Protein AF-A0A927BRJ5-F1 (afdb_monomer_lite)

Sequence (70 aa):
MREDKDLSQEQLCAHLNCKQRTYSDYERGKLDIPTALLIALADFHQTSVDYLLGRTDQKTPYPPRAKKRS

Radius of gyration: 13.86 Å; chains: 1; bounding box: 42×24×26 Å

pLDDT: mean 74.68, std 10.15, range [44.62, 87.62]

Structure (mmCIF, N/CA/C/O backbone):
data_AF-A0A927BRJ5-F1
#
_entry.id   AF-A0A927BRJ5-F1
#
loop_
_atom_site.group_PDB
_atom_site.id
_atom_site.type_symbol
_atom_site.label_atom_id
_atom_site.label_alt_id
_atom_site.label_comp_id
_atom_site.label_asym_id
_atom_site.label_entity_id
_atom_site.label_seq_id
_atom_site.pdbx_PDB_ins_code
_atom_site.Cartn_x
_atom_site.Cartn_y
_atom_site.Cartn_z
_atom_site.occupancy
_atom_site.B_iso_or_equiv
_atom_site.auth_seq_id
_atom_site.auth_comp_id
_atom_site.auth_asym_id
_atom_site.auth_atom_id
_atom_site.pdbx_PDB_model_num
ATOM 1 N N . MET A 1 1 ? 12.575 9.528 3.966 1.00 44.62 1 MET A N 1
ATOM 2 C CA . MET A 1 1 ? 11.380 8.665 4.094 1.00 44.62 1 MET A CA 1
ATOM 3 C C . MET A 1 1 ? 11.506 7.500 3.110 1.00 44.62 1 MET A C 1
ATOM 5 O O . MET A 1 1 ? 10.856 7.466 2.078 1.00 44.62 1 MET A O 1
ATOM 9 N N . ARG A 1 2 ? 12.480 6.622 3.372 1.00 51.66 2 ARG A N 1
ATOM 10 C CA . ARG A 1 2 ? 12.838 5.425 2.583 1.00 51.66 2 ARG A CA 1
ATOM 11 C C . ARG A 1 2 ? 13.092 4.225 3.509 1.00 51.66 2 ARG A C 1
ATOM 13 O O . ARG A 1 2 ? 13.741 3.268 3.116 1.00 51.66 2 ARG A O 1
ATOM 20 N N . GLU A 1 3 ? 12.665 4.336 4.762 1.00 44.66 3 GLU A N 1
ATOM 21 C CA . GLU A 1 3 ? 13.247 3.554 5.858 1.00 44.66 3 GLU A CA 1
ATOM 22 C C . GLU A 1 3 ? 12.244 2.646 6.557 1.00 44.66 3 GLU A C 1
ATOM 24 O O . GLU A 1 3 ? 12.612 1.960 7.497 1.00 44.66 3 GLU A O 1
ATOM 29 N N . ASP A 1 4 ? 11.012 2.549 6.062 1.00 53.06 4 ASP A N 1
ATOM 30 C CA . ASP A 1 4 ? 10.030 1.670 6.677 1.00 53.06 4 ASP A CA 1
ATOM 31 C C . ASP A 1 4 ? 9.218 0.922 5.620 1.00 53.06 4 ASP A C 1
ATOM 33 O O . ASP A 1 4 ? 8.436 1.526 4.884 1.00 53.06 4 ASP A O 1
ATOM 37 N N . LYS A 1 5 ? 9.380 -0.410 5.668 1.00 53.56 5 LYS A N 1
ATOM 38 C CA . LYS A 1 5 ? 8.441 -1.483 5.289 1.00 53.56 5 LYS A CA 1
ATOM 39 C C . LYS A 1 5 ? 8.790 -2.354 4.072 1.00 53.56 5 LYS A C 1
ATOM 41 O O . LYS A 1 5 ? 8.240 -2.228 2.986 1.00 53.56 5 LYS A O 1
ATOM 46 N N . ASP A 1 6 ? 9.649 -3.327 4.367 1.00 56.38 6 ASP A N 1
ATOM 47 C CA . ASP A 1 6 ? 9.406 -4.782 4.277 1.00 56.38 6 ASP A CA 1
ATOM 48 C C . ASP A 1 6 ? 9.119 -5.500 2.950 1.00 56.38 6 ASP A C 1
ATOM 50 O O . ASP A 1 6 ? 9.107 -6.727 2.940 1.00 56.38 6 ASP A O 1
ATOM 54 N N . LEU A 1 7 ? 8.992 -4.823 1.813 1.00 58.44 7 LEU A N 1
ATOM 55 C CA . LEU A 1 7 ? 9.116 -5.492 0.513 1.00 58.44 7 LEU A CA 1
ATOM 56 C C . LEU A 1 7 ? 9.946 -4.614 -0.408 1.00 58.44 7 LEU A C 1
ATOM 58 O O . LEU A 1 7 ? 9.633 -3.440 -0.620 1.00 58.44 7 LEU A O 1
ATOM 62 N N . SER A 1 8 ? 11.018 -5.173 -0.969 1.00 67.06 8 SER A N 1
ATOM 63 C CA . SER A 1 8 ? 11.752 -4.453 -2.000 1.00 67.06 8 SER A CA 1
ATOM 64 C C . SER A 1 8 ? 10.793 -4.158 -3.1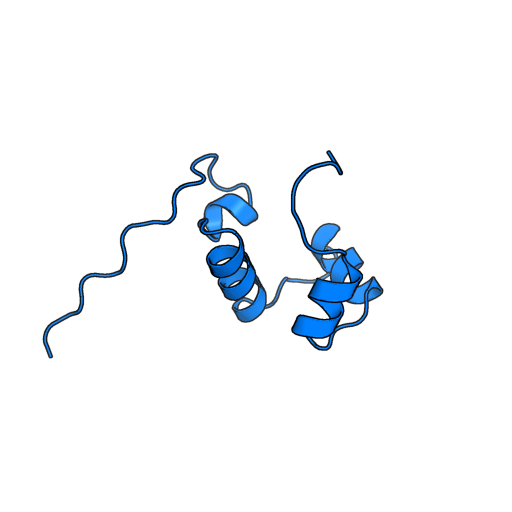54 1.00 67.06 8 SER A C 1
ATOM 66 O O . SER A 1 8 ? 9.895 -4.947 -3.464 1.00 67.06 8 SER A O 1
ATOM 68 N N . GLN A 1 9 ? 10.990 -3.017 -3.811 1.00 64.06 9 GLN A N 1
ATOM 69 C CA . GLN A 1 9 ? 10.240 -2.626 -5.010 1.00 64.06 9 GLN A CA 1
ATOM 70 C C . GLN A 1 9 ? 10.133 -3.793 -6.015 1.00 64.06 9 GLN A C 1
ATOM 72 O O . GLN A 1 9 ? 9.132 -3.949 -6.706 1.00 64.06 9 GLN A O 1
ATOM 77 N N . GLU A 1 10 ? 11.159 -4.643 -6.038 1.00 65.25 10 GLU A N 1
ATOM 78 C CA . GLU A 1 10 ? 11.283 -5.864 -6.824 1.00 65.25 10 GLU A CA 1
ATOM 79 C C . GLU A 1 10 ? 10.310 -6.978 -6.407 1.00 65.25 10 GLU A C 1
ATOM 81 O O . GLU A 1 10 ? 9.653 -7.563 -7.266 1.00 65.25 10 GLU A O 1
ATOM 86 N N . GLN A 1 11 ? 10.150 -7.243 -5.107 1.00 68.19 11 GLN A N 1
ATOM 87 C CA . GLN A 1 11 ? 9.202 -8.248 -4.612 1.00 68.19 11 GLN A CA 1
ATOM 88 C C . GLN A 1 11 ? 7.759 -7.840 -4.881 1.00 68.19 11 GLN A C 1
ATOM 90 O O . GLN A 1 11 ? 6.929 -8.669 -5.255 1.00 68.19 11 GLN A O 1
ATOM 95 N N . LEU A 1 12 ? 7.464 -6.551 -4.739 1.00 69.12 12 LEU A N 1
ATOM 96 C CA . LEU A 1 12 ? 6.142 -6.041 -5.043 1.00 69.12 12 LEU A CA 1
ATOM 97 C C . LEU A 1 12 ? 5.858 -6.117 -6.551 1.00 69.12 12 LEU A C 1
ATOM 99 O O . LEU A 1 12 ? 4.786 -6.547 -6.962 1.00 69.12 12 LEU A O 1
ATOM 103 N N . CYS A 1 13 ? 6.852 -5.818 -7.387 1.00 68.75 13 CYS A N 1
ATOM 104 C CA . CYS A 1 13 ? 6.764 -6.016 -8.833 1.00 68.75 13 CYS A CA 1
ATOM 105 C C . CYS A 1 13 ? 6.550 -7.479 -9.226 1.00 68.75 13 CYS A C 1
ATOM 107 O O . CYS A 1 13 ? 5.725 -7.761 -10.095 1.00 68.75 13 CYS A O 1
ATOM 109 N N . ALA A 1 14 ? 7.234 -8.407 -8.554 1.00 71.25 14 ALA A N 1
ATOM 110 C CA . ALA A 1 14 ? 7.044 -9.839 -8.749 1.00 71.25 14 ALA A CA 1
ATOM 111 C C . ALA A 1 14 ? 5.627 -10.284 -8.355 1.00 71.25 14 ALA A C 1
ATOM 113 O O . ALA A 1 14 ? 4.996 -11.036 -9.095 1.00 71.25 14 ALA A O 1
ATOM 114 N N . HIS A 1 15 ? 5.094 -9.774 -7.241 1.00 68.25 15 HIS A N 1
ATOM 115 C CA . HIS A 1 15 ? 3.729 -10.070 -6.800 1.00 68.25 15 HIS A CA 1
ATOM 116 C C . HIS A 1 15 ? 2.668 -9.532 -7.772 1.00 68.25 15 HIS A C 1
ATOM 118 O O . HIS A 1 15 ? 1.623 -10.144 -7.973 1.00 68.25 15 HIS A O 1
ATOM 124 N N . LEU A 1 16 ? 2.953 -8.398 -8.407 1.00 66.38 16 LEU A N 1
ATOM 125 C CA . LEU A 1 16 ? 2.031 -7.700 -9.302 1.00 66.38 16 LEU A CA 1
ATOM 126 C C . LEU A 1 16 ? 2.203 -8.046 -10.769 1.00 66.38 16 LEU A C 1
ATOM 128 O O . LEU A 1 16 ? 1.468 -7.522 -11.607 1.00 66.38 16 LEU A O 1
ATOM 132 N N . ASN A 1 17 ? 3.191 -8.883 -11.084 1.00 69.50 17 ASN A N 1
ATOM 133 C CA . ASN A 1 17 ? 3.594 -9.174 -12.451 1.00 69.50 17 ASN A CA 1
ATOM 134 C C . ASN A 1 17 ? 3.820 -7.879 -13.267 1.00 69.50 17 ASN A C 1
ATOM 136 O O . ASN A 1 17 ? 3.500 -7.791 -14.454 1.00 69.50 17 ASN A O 1
ATOM 140 N N . CYS A 1 18 ? 4.320 -6.833 -12.599 1.00 68.62 18 CYS A N 1
ATOM 141 C CA . CYS A 1 18 ? 4.546 -5.512 -13.171 1.00 68.62 18 CYS A CA 1
ATOM 142 C C . CYS A 1 18 ? 6.046 -5.200 -13.187 1.00 68.62 18 CYS A C 1
ATOM 144 O O . CYS A 1 18 ? 6.836 -5.796 -12.459 1.00 68.62 18 CYS A O 1
ATOM 146 N N . LYS A 1 19 ? 6.483 -4.285 -14.056 1.00 76.62 19 LYS A N 1
ATOM 147 C CA . LYS A 1 19 ? 7.899 -3.890 -14.102 1.00 76.62 19 LYS A CA 1
ATOM 148 C C . LYS A 1 19 ? 8.192 -2.898 -12.974 1.00 76.62 19 LYS A C 1
ATOM 150 O O . LYS A 1 19 ? 7.389 -2.005 -12.726 1.00 76.62 19 LYS A O 1
ATOM 155 N N . GLN A 1 20 ? 9.401 -2.948 -12.408 1.00 71.69 20 GLN A N 1
ATOM 156 C CA . GLN A 1 20 ? 9.896 -1.972 -11.416 1.00 71.69 20 GLN A CA 1
ATOM 157 C C . GLN A 1 20 ? 9.661 -0.517 -11.824 1.00 71.69 20 GLN A C 1
ATOM 159 O O . GLN A 1 20 ? 9.290 0.321 -11.006 1.00 71.69 20 GLN A O 1
ATOM 164 N N . ARG A 1 21 ? 9.812 -0.225 -13.119 1.00 76.69 21 ARG A N 1
ATOM 165 C CA . ARG A 1 21 ? 9.552 1.103 -13.674 1.00 76.69 21 ARG A CA 1
ATOM 166 C C . ARG A 1 21 ? 8.085 1.520 -13.530 1.00 76.69 21 ARG A C 1
ATOM 168 O O . ARG A 1 21 ? 7.834 2.636 -13.105 1.00 76.69 21 ARG A O 1
ATOM 175 N N . THR A 1 22 ? 7.155 0.604 -13.802 1.00 74.81 22 THR A N 1
ATOM 176 C CA . THR A 1 22 ? 5.709 0.801 -13.635 1.00 74.81 22 THR A CA 1
ATOM 177 C C . THR A 1 22 ? 5.371 1.113 -12.182 1.00 74.81 22 THR A C 1
ATOM 179 O O . THR A 1 22 ? 4.627 2.052 -11.919 1.00 74.81 22 THR A O 1
ATOM 182 N N . TYR A 1 23 ? 5.985 0.403 -11.232 1.00 73.06 23 TYR A N 1
ATOM 183 C CA . TYR A 1 23 ? 5.812 0.716 -9.816 1.00 73.06 23 TYR A CA 1
ATOM 184 C C . TYR A 1 23 ? 6.384 2.090 -9.439 1.00 73.06 23 TYR A C 1
ATOM 186 O O . TYR A 1 23 ? 5.745 2.877 -8.750 1.00 73.06 23 TYR A O 1
ATOM 194 N N . SER A 1 24 ? 7.548 2.442 -9.982 1.00 73.31 24 SER A N 1
ATOM 195 C CA . SER A 1 24 ? 8.134 3.772 -9.798 1.00 73.31 24 SER A CA 1
ATOM 196 C C . SER A 1 24 ? 7.316 4.906 -10.429 1.00 73.31 24 SER A C 1
ATOM 198 O O . SER A 1 24 ? 7.435 6.053 -9.996 1.00 73.31 24 SER A O 1
ATOM 200 N N . ASP A 1 25 ? 6.523 4.615 -11.461 1.00 78.75 25 ASP A N 1
ATOM 201 C CA . ASP A 1 25 ? 5.578 5.559 -12.055 1.00 78.75 25 ASP A CA 1
ATOM 202 C C . ASP A 1 25 ? 4.311 5.700 -11.192 1.00 78.75 25 ASP A C 1
ATOM 204 O O . ASP A 1 25 ? 3.804 6.815 -11.066 1.00 78.75 25 ASP A O 1
ATOM 208 N N . TYR A 1 26 ? 3.857 4.625 -10.534 1.00 75.69 26 TYR A N 1
ATOM 209 C CA . TYR A 1 26 ? 2.789 4.672 -9.525 1.00 75.69 26 TYR A CA 1
ATOM 210 C C . TYR A 1 26 ? 3.165 5.551 -8.327 1.00 75.69 26 TYR A C 1
ATOM 212 O O . TYR A 1 26 ? 2.426 6.469 -7.983 1.00 75.69 26 TYR A O 1
ATOM 220 N N . GLU A 1 27 ? 4.346 5.345 -7.735 1.00 69.94 27 GLU A N 1
ATOM 221 C CA . GLU A 1 27 ? 4.826 6.150 -6.596 1.00 69.94 27 GLU A CA 1
ATOM 222 C C . GLU A 1 27 ? 4.994 7.635 -6.948 1.00 69.94 27 GLU A C 1
ATOM 224 O O . GLU A 1 27 ? 4.880 8.510 -6.093 1.00 69.94 27 GLU A O 1
ATOM 229 N N . ARG A 1 28 ? 5.273 7.930 -8.223 1.00 75.62 28 ARG A N 1
ATOM 230 C CA . ARG A 1 28 ? 5.401 9.298 -8.743 1.00 75.62 28 ARG A CA 1
ATOM 231 C C . ARG A 1 28 ? 4.075 9.902 -9.210 1.00 75.62 28 ARG A C 1
ATOM 233 O O . ARG A 1 28 ? 4.090 11.031 -9.696 1.00 75.62 28 ARG A O 1
ATOM 240 N N . GLY A 1 29 ? 2.964 9.169 -9.120 1.00 68.88 29 GLY A N 1
ATOM 241 C CA . GLY A 1 29 ? 1.650 9.615 -9.593 1.00 68.88 29 GLY A CA 1
ATOM 242 C C . GLY A 1 29 ? 1.555 9.796 -11.113 1.00 68.88 29 GLY A C 1
ATOM 243 O O . GLY A 1 29 ? 0.671 10.497 -11.594 1.00 68.88 29 GLY A O 1
ATOM 244 N N . LYS A 1 30 ? 2.473 9.202 -11.888 1.00 71.94 30 LYS A N 1
ATOM 245 C CA . LYS A 1 30 ? 2.438 9.227 -13.363 1.00 71.94 30 LYS A CA 1
ATOM 246 C C . LYS A 1 30 ? 1.431 8.241 -13.943 1.00 71.94 30 LYS A C 1
ATOM 248 O O . LYS A 1 30 ? 0.966 8.429 -15.063 1.00 71.94 30 LYS A O 1
ATOM 253 N N . LEU A 1 31 ? 1.156 7.174 -13.206 1.00 73.31 31 LEU A N 1
ATOM 254 C CA . LEU A 1 31 ? 0.212 6.128 -13.556 1.00 73.31 31 LEU A CA 1
ATOM 255 C C . LEU A 1 31 ? -0.769 5.962 -12.400 1.00 73.31 31 LEU A C 1
ATOM 257 O O . LEU A 1 31 ? -0.378 6.034 -11.236 1.00 73.31 31 LEU A O 1
ATOM 261 N N . ASP A 1 32 ? -2.030 5.721 -12.735 1.00 73.31 32 ASP A N 1
ATOM 262 C CA . ASP A 1 32 ? -3.058 5.441 -11.741 1.00 73.31 32 ASP A CA 1
ATOM 263 C C . ASP A 1 32 ? -2.849 4.031 -11.173 1.00 73.31 32 ASP A C 1
ATOM 265 O O . ASP A 1 32 ? -2.655 3.070 -11.928 1.00 73.31 32 ASP A O 1
ATOM 269 N N . ILE A 1 33 ? -2.835 3.908 -9.845 1.00 75.62 33 ILE A N 1
ATOM 270 C CA . ILE A 1 33 ? -2.627 2.627 -9.166 1.00 75.62 33 ILE A CA 1
ATOM 271 C C . ILE A 1 33 ? -3.885 1.777 -9.359 1.00 75.62 33 ILE A C 1
ATOM 273 O O . ILE A 1 33 ? -4.961 2.184 -8.918 1.00 75.62 33 ILE A O 1
ATOM 277 N N . PRO A 1 34 ? -3.782 0.569 -9.948 1.00 81.75 34 PRO A N 1
ATOM 278 C CA . PRO A 1 34 ? -4.928 -0.318 -10.073 1.00 81.75 34 PRO A CA 1
ATOM 279 C C . PRO A 1 34 ? -5.577 -0.553 -8.708 1.00 81.75 34 PRO A C 1
ATOM 281 O O . PRO A 1 34 ? -4.895 -0.890 -7.741 1.00 81.75 34 PRO A O 1
ATOM 284 N N . THR A 1 35 ? -6.902 -0.448 -8.623 1.00 79.69 35 THR A N 1
ATOM 285 C CA . THR A 1 35 ? -7.622 -0.603 -7.348 1.00 79.69 35 THR A CA 1
ATOM 286 C C . THR A 1 35 ? -7.313 -1.938 -6.665 1.00 79.69 35 THR A C 1
ATOM 288 O O . THR A 1 35 ? -7.177 -1.985 -5.448 1.00 79.69 35 THR A O 1
ATOM 291 N N . ALA A 1 36 ? -7.124 -3.011 -7.439 1.00 80.25 36 ALA A N 1
ATOM 292 C CA . ALA A 1 36 ? -6.743 -4.325 -6.920 1.00 80.25 36 ALA A CA 1
ATOM 293 C C . ALA A 1 36 ? -5.383 -4.318 -6.193 1.00 80.25 36 ALA A C 1
ATOM 295 O O . ALA A 1 36 ? -5.247 -4.947 -5.148 1.00 80.25 36 ALA A O 1
ATOM 296 N N . LEU A 1 37 ? -4.401 -3.573 -6.712 1.00 78.38 37 LEU A N 1
ATOM 297 C CA . LEU A 1 37 ? -3.101 -3.382 -6.061 1.00 78.38 37 LEU A CA 1
ATOM 298 C C . LEU A 1 37 ? -3.269 -2.594 -4.763 1.00 78.38 37 LEU A C 1
ATOM 300 O O . LEU A 1 37 ? -2.716 -2.950 -3.729 1.00 78.38 37 LEU A O 1
ATOM 304 N N . LEU A 1 38 ? -4.069 -1.540 -4.811 1.00 81.06 38 LEU A N 1
ATOM 305 C CA . LEU A 1 38 ? -4.308 -0.683 -3.662 1.00 81.06 38 LEU A CA 1
ATOM 306 C C . LEU A 1 38 ? -4.976 -1.443 -2.505 1.00 81.06 38 LEU A C 1
ATOM 308 O O . LEU A 1 38 ? -4.583 -1.274 -1.353 1.00 81.06 38 LEU A O 1
ATOM 312 N N . ILE A 1 39 ? -5.907 -2.346 -2.824 1.00 84.56 39 ILE A N 1
ATOM 313 C CA . ILE A 1 39 ? -6.509 -3.283 -1.866 1.00 84.56 39 ILE A CA 1
ATOM 314 C C . ILE A 1 39 ? -5.452 -4.257 -1.326 1.00 84.56 39 ILE A C 1
ATOM 316 O O . ILE A 1 39 ? -5.313 -4.374 -0.115 1.00 84.56 39 ILE A O 1
ATOM 320 N N . ALA A 1 40 ? -4.654 -4.890 -2.192 1.00 82.88 40 ALA A N 1
ATOM 321 C CA . ALA A 1 40 ? -3.629 -5.845 -1.762 1.00 82.88 40 ALA A CA 1
ATOM 322 C C . ALA A 1 40 ? -2.560 -5.209 -0.856 1.00 82.88 40 ALA A C 1
ATOM 324 O O . ALA A 1 40 ? -2.139 -5.817 0.125 1.00 82.88 40 ALA A O 1
ATOM 325 N N . LEU A 1 41 ? -2.143 -3.973 -1.147 1.00 80.56 41 LEU A N 1
ATOM 326 C CA . LEU A 1 41 ? -1.237 -3.203 -0.292 1.00 80.56 41 LEU A CA 1
ATOM 327 C C . LEU A 1 41 ? -1.878 -2.872 1.056 1.00 80.56 41 LEU A C 1
ATOM 329 O O . LEU A 1 41 ? -1.210 -2.955 2.086 1.00 80.56 41 LEU A O 1
ATOM 333 N N . ALA A 1 42 ? -3.159 -2.500 1.056 1.00 85.25 42 ALA A N 1
ATOM 334 C CA . ALA A 1 42 ? -3.905 -2.217 2.275 1.00 85.25 42 ALA A CA 1
ATOM 335 C C . ALA A 1 42 ? -4.007 -3.474 3.155 1.00 85.25 42 ALA A C 1
ATOM 337 O O . ALA A 1 42 ? -3.697 -3.414 4.344 1.00 85.25 42 ALA A O 1
ATOM 338 N N . ASP A 1 43 ? -4.323 -4.626 2.560 1.00 84.00 43 ASP A N 1
ATOM 339 C CA . ASP A 1 43 ? -4.367 -5.917 3.250 1.00 84.00 43 ASP A CA 1
ATOM 340 C C . ASP A 1 43 ? -2.984 -6.333 3.776 1.00 84.00 43 ASP A C 1
ATOM 342 O O . ASP A 1 43 ? -2.852 -6.730 4.935 1.00 84.00 43 ASP A O 1
ATOM 346 N N . PHE A 1 44 ? -1.935 -6.190 2.957 1.00 80.12 44 PHE A N 1
ATOM 347 C CA . PHE A 1 44 ? -0.563 -6.554 3.320 1.00 80.12 44 PHE A CA 1
ATOM 348 C C . PHE A 1 44 ? -0.028 -5.713 4.483 1.00 80.12 44 PHE A C 1
ATOM 350 O O . PHE A 1 44 ? 0.503 -6.246 5.455 1.00 80.12 44 PHE A O 1
ATOM 357 N N . HIS A 1 45 ? -0.196 -4.392 4.416 1.00 79.50 45 HIS A N 1
ATOM 358 C CA . HIS A 1 45 ? 0.237 -3.482 5.475 1.00 79.50 45 HIS A CA 1
ATOM 359 C C . HIS A 1 45 ? -0.754 -3.391 6.642 1.00 79.50 45 HIS A C 1
ATOM 361 O O . HIS A 1 45 ? -0.514 -2.598 7.558 1.00 79.50 45 HIS A O 1
ATOM 367 N N . GLN A 1 46 ? -1.840 -4.176 6.607 1.00 83.69 46 GLN A N 1
ATOM 368 C CA . GLN A 1 46 ? -2.941 -4.149 7.570 1.00 83.69 46 GLN A CA 1
ATOM 369 C C . GLN A 1 46 ? -3.404 -2.719 7.859 1.00 83.69 46 GLN A C 1
ATOM 371 O O . GLN A 1 46 ? -3.490 -2.285 9.006 1.00 83.69 46 GLN A O 1
ATOM 376 N N . THR A 1 47 ? -3.647 -1.959 6.796 1.00 87.00 47 THR A N 1
ATOM 377 C CA . THR A 1 47 ? -4.016 -0.547 6.850 1.00 87.00 47 THR A CA 1
ATOM 378 C C . THR A 1 47 ? -5.170 -0.246 5.898 1.00 87.00 47 THR A C 1
ATOM 380 O O . THR A 1 47 ? -5.636 -1.126 5.180 1.00 87.00 47 THR A O 1
ATOM 383 N N . SER A 1 48 ? -5.695 0.978 5.914 1.00 87.62 48 SER A N 1
ATOM 384 C CA . SER A 1 48 ? -6.738 1.389 4.974 1.00 87.62 48 SER A CA 1
ATOM 385 C C . SER A 1 48 ? -6.132 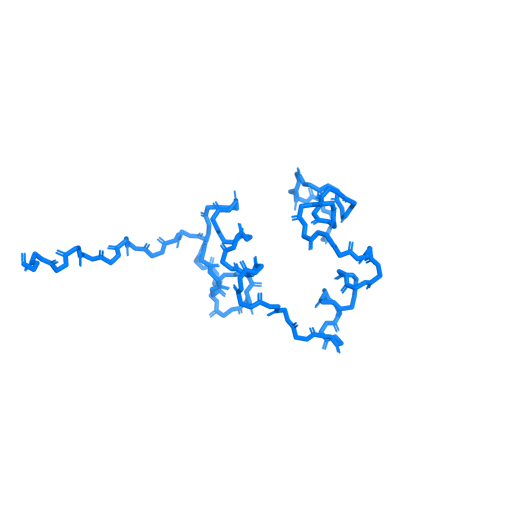1.889 3.660 1.00 87.62 48 SER A C 1
ATOM 387 O O . SER A 1 48 ? -5.043 2.461 3.621 1.00 87.62 48 SER A O 1
ATOM 389 N N . VAL A 1 49 ? -6.879 1.728 2.568 1.00 86.50 49 VAL A N 1
ATOM 390 C CA . VAL A 1 49 ? -6.581 2.380 1.282 1.00 86.50 49 VAL A CA 1
ATOM 391 C C . VAL A 1 49 ? -6.447 3.897 1.459 1.00 86.50 49 VAL A C 1
ATOM 393 O O . VAL A 1 49 ? -5.541 4.509 0.899 1.00 86.50 49 VAL A O 1
ATOM 396 N N . ASP A 1 50 ? -7.308 4.502 2.279 1.00 85.12 50 ASP A N 1
ATOM 397 C CA . ASP A 1 50 ? -7.272 5.935 2.573 1.00 85.12 50 ASP A CA 1
ATOM 398 C C . ASP A 1 50 ? -5.967 6.369 3.251 1.00 85.12 50 ASP A C 1
ATOM 400 O O . ASP A 1 50 ? -5.465 7.454 2.956 1.00 85.12 50 ASP A O 1
ATOM 404 N N . TYR A 1 51 ? -5.389 5.522 4.109 1.00 85.00 51 TYR A N 1
ATOM 405 C CA . TYR A 1 51 ? -4.081 5.769 4.712 1.00 85.00 51 TYR A CA 1
ATOM 406 C C . TYR A 1 51 ? -2.964 5.730 3.662 1.00 85.00 51 TYR A C 1
ATOM 408 O O . TYR A 1 51 ? -2.123 6.626 3.620 1.00 85.00 5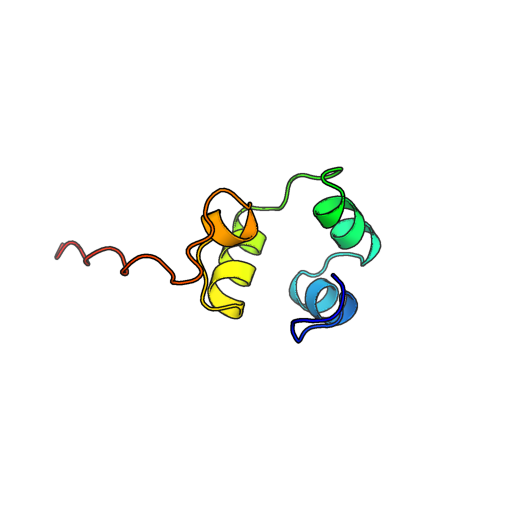1 TYR A O 1
ATOM 416 N N . LEU A 1 52 ? -2.988 4.745 2.756 1.00 82.31 52 LEU A N 1
ATOM 417 C CA . LEU A 1 52 ? -2.011 4.644 1.661 1.00 82.31 52 LEU A CA 1
ATOM 418 C C . LEU A 1 52 ? -2.085 5.830 0.692 1.00 82.31 52 LEU A C 1
ATOM 420 O O . LEU A 1 52 ? -1.062 6.272 0.176 1.00 82.31 52 LEU A O 1
ATOM 424 N N . LEU A 1 53 ? -3.287 6.359 0.462 1.00 83.62 53 LEU A N 1
ATOM 425 C CA . LEU A 1 53 ? -3.525 7.526 -0.389 1.00 83.62 53 LEU A CA 1
ATOM 426 C C . LEU A 1 53 ? -3.276 8.867 0.322 1.00 83.62 53 LEU A C 1
ATOM 428 O O . LEU A 1 53 ? -3.473 9.917 -0.288 1.00 83.62 53 LEU A O 1
ATOM 432 N N . GLY A 1 54 ? -2.893 8.859 1.603 1.00 82.25 54 GLY A N 1
ATOM 433 C CA . GLY A 1 54 ? -2.675 10.079 2.385 1.00 82.25 54 GLY A CA 1
ATOM 434 C C . GLY A 1 54 ? -3.951 10.887 2.641 1.00 82.25 54 GLY A C 1
ATOM 435 O O . GLY A 1 54 ? -3.887 12.088 2.886 1.00 82.25 54 GLY A O 1
ATOM 436 N N . ARG A 1 55 ? -5.126 10.250 2.570 1.00 84.75 55 ARG A N 1
ATOM 437 C CA . ARG A 1 55 ? -6.417 10.879 2.896 1.00 84.75 55 ARG A CA 1
ATOM 438 C C . ARG A 1 55 ? -6.711 10.886 4.391 1.00 84.75 55 ARG A C 1
ATOM 440 O O . ARG A 1 55 ? -7.604 11.602 4.836 1.00 84.75 55 ARG A O 1
ATOM 447 N N . THR A 1 56 ? -5.985 10.080 5.157 1.00 85.81 56 THR A N 1
ATOM 448 C CA . THR A 1 56 ? -6.089 10.005 6.611 1.00 85.81 56 THR A CA 1
ATOM 449 C C . THR A 1 56 ? -4.749 9.610 7.222 1.00 85.81 56 THR A C 1
ATOM 451 O O . THR A 1 56 ? -4.009 8.823 6.641 1.00 85.81 56 THR A O 1
ATOM 454 N N . ASP A 1 57 ? -4.465 10.101 8.427 1.00 85.44 57 ASP A N 1
ATOM 455 C CA . ASP A 1 57 ? -3.347 9.631 9.256 1.00 85.44 57 ASP A CA 1
ATOM 456 C C . ASP A 1 57 ? -3.696 8.358 10.051 1.00 85.44 57 ASP A C 1
ATOM 458 O O . ASP A 1 57 ? -2.853 7.777 10.742 1.00 85.44 57 ASP A O 1
ATOM 462 N N . GLN A 1 58 ? -4.949 7.896 9.969 1.00 83.81 58 GLN A N 1
ATOM 463 C CA . GLN A 1 58 ? -5.418 6.719 10.686 1.00 83.81 58 GLN A CA 1
ATOM 464 C C . GLN A 1 58 ? -4.904 5.432 10.0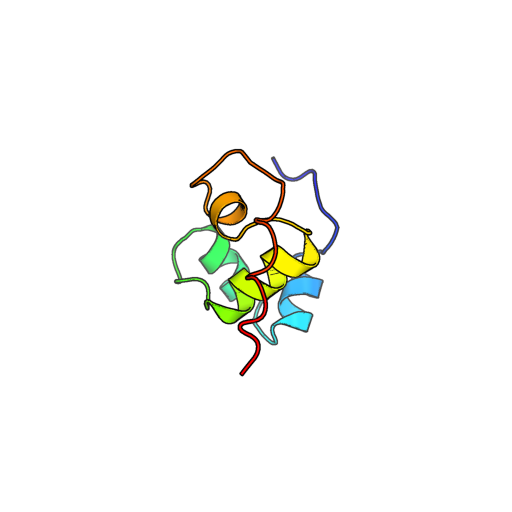23 1.00 83.81 58 GLN A C 1
ATOM 466 O O . GLN A 1 58 ? -5.480 4.938 9.056 1.00 83.81 58 GLN A O 1
ATOM 471 N N . LYS A 1 59 ? -3.838 4.852 10.590 1.00 78.94 59 LYS A N 1
ATOM 472 C CA . LYS A 1 59 ? -3.257 3.573 10.137 1.00 78.94 59 LYS A CA 1
ATOM 473 C C . LYS A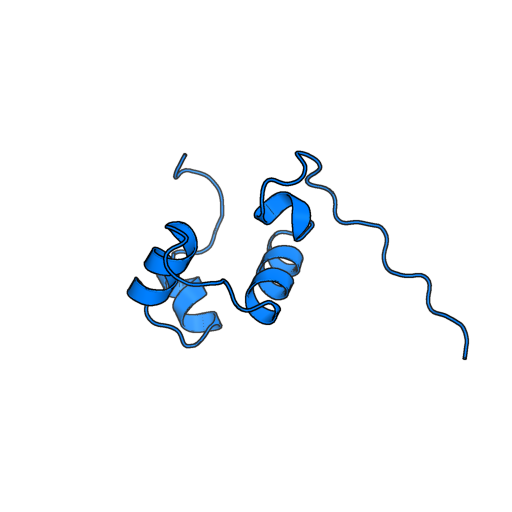 1 59 ? -4.197 2.382 10.279 1.00 78.94 59 LYS A C 1
ATOM 475 O O . LYS A 1 59 ? -4.051 1.419 9.532 1.00 78.94 59 LYS A O 1
ATOM 480 N N . THR A 1 60 ? -5.092 2.397 11.262 1.00 83.12 60 THR A N 1
ATOM 481 C CA . THR A 1 60 ? -5.952 1.249 11.541 1.00 83.12 60 THR A CA 1
ATOM 482 C C . THR A 1 60 ? -6.997 1.076 10.439 1.00 83.12 60 THR A C 1
ATOM 484 O O . THR A 1 60 ? -7.694 2.039 10.099 1.00 83.12 60 THR A O 1
ATOM 487 N N . PRO A 1 61 ? -7.129 -0.142 9.882 1.00 81.56 61 PRO A N 1
ATOM 488 C CA . PRO A 1 61 ? -8.125 -0.421 8.867 1.00 81.56 61 PRO A CA 1
ATOM 489 C C . PRO A 1 61 ? -9.521 -0.285 9.473 1.00 81.56 61 PRO A C 1
ATOM 491 O O . PRO A 1 61 ? -9.737 -0.511 10.668 1.00 81.56 61 PRO A O 1
ATOM 494 N N . TYR A 1 62 ? -10.478 0.104 8.638 1.00 84.25 62 TYR A N 1
ATOM 495 C CA . TYR A 1 62 ? -11.866 0.219 9.059 1.00 84.25 62 TYR A CA 1
ATOM 496 C C . TYR A 1 62 ? -12.418 -1.146 9.485 1.00 84.25 62 TYR A C 1
ATOM 498 O O . TYR A 1 62 ? -12.001 -2.176 8.945 1.00 84.25 62 TYR A O 1
ATOM 506 N N . PRO A 1 63 ? -13.372 -1.178 10.433 1.00 84.00 63 PRO A N 1
ATOM 507 C CA . PRO A 1 63 ? -14.007 -2.424 10.823 1.00 84.00 63 PRO A CA 1
ATOM 508 C C . PRO A 1 63 ? -14.602 -3.122 9.590 1.00 84.00 63 PRO A C 1
ATOM 510 O O . PRO A 1 63 ? -15.190 -2.456 8.728 1.00 84.00 63 PRO A O 1
ATOM 513 N N . PRO A 1 64 ? -14.463 -4.457 9.486 1.00 80.31 64 PRO A N 1
ATOM 514 C CA . PRO A 1 64 ? -14.959 -5.197 8.340 1.00 80.31 64 PRO A CA 1
ATOM 515 C C . PRO A 1 64 ? -16.459 -4.974 8.185 1.00 80.31 64 PRO A C 1
ATOM 517 O O . PRO A 1 64 ? -17.211 -4.907 9.162 1.00 80.31 64 PRO A O 1
ATOM 520 N N . ARG A 1 65 ? -16.902 -4.865 6.929 1.00 81.62 65 ARG A N 1
ATOM 521 C CA . ARG A 1 65 ? -18.311 -4.640 6.611 1.00 81.62 6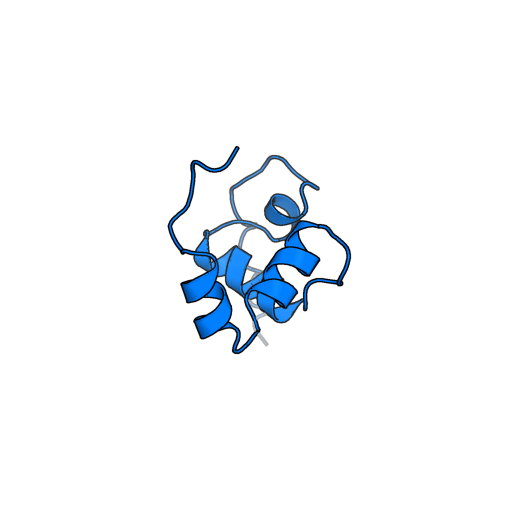5 ARG A CA 1
ATOM 522 C C . ARG A 1 65 ? -19.140 -5.745 7.262 1.00 81.62 65 ARG A C 1
ATOM 524 O O . ARG A 1 65 ? -18.912 -6.925 6.991 1.00 81.62 65 ARG A O 1
ATOM 531 N N . ALA A 1 66 ? -20.091 -5.368 8.119 1.00 82.56 66 ALA A N 1
ATOM 532 C CA . ALA A 1 66 ? -20.967 -6.332 8.773 1.00 82.56 66 ALA A CA 1
ATOM 533 C C . ALA A 1 66 ? -21.610 -7.224 7.701 1.00 82.56 66 ALA A C 1
ATOM 535 O O . ALA A 1 66 ? -22.225 -6.713 6.758 1.00 82.56 66 ALA A O 1
ATOM 536 N N . LYS A 1 67 ? -21.431 -8.550 7.811 1.00 75.38 67 LYS A N 1
ATOM 537 C CA . LYS A 1 67 ? -22.063 -9.500 6.890 1.00 75.38 67 LYS A CA 1
ATOM 538 C C . LYS A 1 67 ? -23.567 -9.261 6.959 1.00 75.38 67 LYS A C 1
ATOM 540 O O . LYS A 1 67 ? -24.190 -9.555 7.980 1.00 75.38 67 LYS A O 1
ATOM 545 N N . LYS A 1 68 ? -24.155 -8.729 5.883 1.00 66.56 68 LYS A N 1
ATOM 546 C CA . LYS A 1 68 ? -25.603 -8.810 5.705 1.00 66.56 68 LYS A CA 1
ATOM 547 C C . LYS A 1 68 ? -25.922 -10.302 5.694 1.00 66.56 68 LYS A C 1
ATOM 549 O O . LYS A 1 68 ? -25.433 -11.021 4.827 1.00 66.56 68 LYS A O 1
ATOM 554 N N . ARG A 1 69 ? -26.640 -10.769 6.716 1.00 66.50 69 ARG A N 1
ATOM 555 C CA . ARG A 1 69 ? -27.232 -12.106 6.719 1.00 66.50 69 ARG A CA 1
ATOM 556 C C . ARG A 1 69 ? -28.254 -12.081 5.580 1.00 66.50 69 ARG A C 1
ATOM 558 O O . ARG A 1 69 ? -29.278 -11.419 5.721 1.00 66.50 69 ARG A O 1
ATOM 565 N N . SER A 1 70 ? -27.868 -12.632 4.430 1.00 63.72 70 SER A N 1
ATOM 566 C CA . SER A 1 70 ? -28.781 -12.951 3.329 1.00 63.72 70 SER A CA 1
ATOM 567 C C . SER A 1 70 ? -29.600 -14.178 3.682 1.00 63.72 70 SER A C 1
ATOM 569 O O . SER A 1 70 ? -29.061 -15.037 4.418 1.00 63.72 70 SER A O 1
#

InterPro domains:
  IPR001387 Cro/C1-type, helix-turn-helix domain [PF01381] (1-52)
  IPR001387 Cro/C1-type, helix-turn-helix domain [PS50943] (1-52)
  IPR001387 Cro/C1-type, helix-turn-helix domain [SM00530] (1-52)
  IPR001387 Cro/C1-type, helix-turn-helix domain [cd00093] (1-52)
  IPR010982 Lambda repressor-like, DNA-binding domain superfamily [G3DSA:1.10.260.40] (1-57)
  IPR010982 Lambda repressor-like, DNA-binding domain superfamily [SSF47413] (1-59)

Foldseek 3Di:
DPPDDDDDCVNLCVVVVHDSVVSVCCVVVVDPDPVVSLVVVCVVQCADSCCVVVVDVGRHHDDPDPPPPD

Secondary structure (DSSP, 8-state):
-----S--HHHHHHHHT--HHHHHHHHTTSSPPPHHHHHHHHHHTTS-HHHHTTS-S--SPPPPPP----

Organism: NCBI:txid2772509